Protein AF-A0A623H4Q7-F1 (afdb_monomer)

Mean predicted aligned error: 10.11 Å

Organism: Salmonella enterica (NCBI:txid28901)

Secondary structure (DSSP, 8-state):
--HHHHHHHHHHHHHHS---GGG--TT--TTTTS---HHHHHHHHHHHHHHTT----GGG-TT-----

Structure (mmCIF, N/CA/C/O backbone):
data_AF-A0A623H4Q7-F1
#
_entry.id   AF-A0A623H4Q7-F1
#
loop_
_atom_site.group_PDB
_atom_site.id
_atom_site.type_symbol
_atom_site.label_atom_id
_atom_site.label_alt_id
_atom_site.label_comp_id
_atom_site.label_asym_id
_atom_site.label_entity_id
_atom_site.label_seq_id
_atom_site.pdbx_PDB_ins_code
_atom_site.Cartn_x
_atom_site.Cartn_y
_atom_site.Cartn_z
_atom_site.occupancy
_atom_site.B_iso_or_equiv
_atom_site.auth_seq_id
_atom_site.auth_comp_id
_atom_site.auth_asym_id
_atom_site.auth_atom_id
_atom_site.pdbx_PDB_model_num
ATOM 1 N N . MET A 1 1 ? -13.157 -2.531 -18.601 1.00 39.84 1 MET A N 1
ATOM 2 C CA . MET A 1 1 ? -12.954 -3.631 -17.636 1.00 39.84 1 MET A CA 1
ATOM 3 C C . MET A 1 1 ? -11.815 -3.193 -16.722 1.00 39.84 1 MET A C 1
ATOM 5 O O . MET A 1 1 ? -10.674 -3.344 -17.112 1.00 39.84 1 MET A O 1
ATOM 9 N N . ASN A 1 2 ? -12.120 -2.520 -15.604 1.00 48.97 2 ASN A N 1
ATOM 10 C CA . ASN A 1 2 ? -11.121 -1.887 -14.714 1.00 48.97 2 ASN A CA 1
ATOM 11 C C . ASN A 1 2 ? -11.268 -2.319 -13.239 1.00 48.97 2 ASN A C 1
ATOM 13 O O . ASN A 1 2 ? -10.498 -1.877 -12.398 1.00 48.97 2 ASN A O 1
ATOM 17 N N . MET A 1 3 ? -12.262 -3.165 -12.926 1.00 55.25 3 MET A N 1
ATOM 18 C CA . MET A 1 3 ? -12.568 -3.600 -11.553 1.00 55.25 3 MET A CA 1
ATOM 19 C C . MET A 1 3 ? -11.534 -4.587 -10.992 1.00 55.25 3 MET A C 1
ATOM 21 O O . MET A 1 3 ? -11.355 -4.651 -9.783 1.00 55.25 3 MET A O 1
ATOM 25 N N . ASP A 1 4 ? -10.836 -5.327 -11.857 1.00 71.38 4 ASP A N 1
ATOM 26 C CA . ASP A 1 4 ? -9.877 -6.357 -11.437 1.00 71.38 4 ASP A CA 1
ATOM 27 C C . ASP A 1 4 ? -8.633 -5.757 -10.768 1.00 71.38 4 ASP A C 1
ATOM 29 O O . ASP A 1 4 ? -8.159 -6.253 -9.750 1.00 71.38 4 ASP A O 1
ATOM 33 N N . ILE A 1 5 ? -8.138 -4.639 -11.309 1.00 74.50 5 ILE A N 1
ATOM 34 C CA . ILE A 1 5 ? -6.946 -3.960 -10.789 1.00 74.50 5 ILE A CA 1
ATOM 35 C C . ILE A 1 5 ? -7.249 -3.365 -9.417 1.00 74.50 5 ILE A C 1
ATOM 37 O O . ILE A 1 5 ? -6.497 -3.598 -8.481 1.00 74.50 5 ILE A O 1
ATOM 41 N N . GLU A 1 6 ? -8.372 -2.660 -9.266 1.00 77.88 6 GLU A N 1
ATOM 42 C CA . GLU A 1 6 ? -8.749 -2.067 -7.981 1.00 77.88 6 GLU A CA 1
ATOM 43 C C . GLU A 1 6 ? -8.929 -3.143 -6.894 1.00 77.88 6 GLU A C 1
ATOM 45 O O . GLU A 1 6 ? -8.408 -2.995 -5.791 1.00 77.88 6 GLU A O 1
ATOM 50 N N . ALA A 1 7 ? -9.590 -4.262 -7.212 1.00 82.06 7 ALA A N 1
ATOM 51 C CA . ALA A 1 7 ? -9.774 -5.365 -6.270 1.00 82.06 7 ALA A CA 1
ATOM 52 C C . ALA A 1 7 ? -8.442 -6.008 -5.846 1.00 82.06 7 ALA A C 1
ATOM 54 O O . ALA A 1 7 ? -8.244 -6.298 -4.664 1.00 82.06 7 ALA A O 1
ATOM 55 N N . ARG A 1 8 ? -7.512 -6.201 -6.790 1.00 81.94 8 ARG A N 1
ATOM 56 C CA . ARG A 1 8 ? -6.166 -6.720 -6.503 1.00 81.94 8 ARG A CA 1
ATOM 57 C C . ARG A 1 8 ? -5.341 -5.732 -5.674 1.00 81.94 8 ARG A C 1
ATOM 59 O O . ARG A 1 8 ? -4.742 -6.147 -4.688 1.00 81.94 8 ARG A O 1
ATOM 66 N N . VAL A 1 9 ? -5.385 -4.435 -5.996 1.00 81.44 9 VAL A N 1
ATOM 67 C CA . VAL A 1 9 ? -4.697 -3.379 -5.230 1.00 81.44 9 VAL A CA 1
ATOM 68 C C . VAL A 1 9 ? -5.196 -3.343 -3.788 1.00 81.44 9 VAL A C 1
ATOM 70 O O . VAL A 1 9 ? -4.391 -3.406 -2.861 1.00 81.44 9 VAL A O 1
ATOM 73 N N . LYS A 1 10 ? -6.519 -3.313 -3.579 1.00 81.50 10 LYS A N 1
AT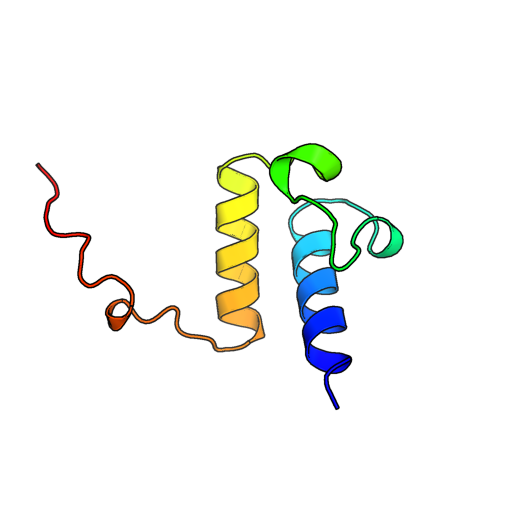OM 74 C CA . LYS A 1 10 ? -7.094 -3.308 -2.228 1.00 81.50 10 LYS A CA 1
ATOM 75 C C . LYS A 1 10 ? -6.676 -4.540 -1.435 1.00 81.50 10 LYS A C 1
ATOM 77 O O . LYS A 1 10 ? -6.288 -4.402 -0.285 1.00 81.50 10 LYS A O 1
ATOM 82 N N . LYS A 1 11 ? -6.685 -5.721 -2.060 1.00 83.88 11 LYS A N 1
ATOM 83 C CA . LYS A 1 11 ? -6.288 -6.976 -1.413 1.00 83.88 11 LYS A CA 1
ATOM 84 C C . LYS A 1 11 ? -4.842 -6.947 -0.907 1.00 83.88 11 LYS A C 1
ATOM 86 O O . LYS A 1 11 ? -4.590 -7.394 0.210 1.00 83.88 11 LYS A O 1
ATOM 91 N N . VAL A 1 12 ? -3.917 -6.403 -1.700 1.00 85.25 12 VAL A N 1
ATOM 92 C CA . VAL A 1 12 ? -2.516 -6.228 -1.286 1.00 85.25 12 VAL A CA 1
ATOM 93 C C . VAL A 1 12 ? -2.427 -5.256 -0.111 1.00 85.25 12 VAL A C 1
ATOM 95 O O . VAL A 1 12 ? -1.846 -5.598 0.914 1.00 85.25 12 VAL A O 1
ATOM 98 N N . ILE A 1 13 ? -3.085 -4.095 -0.203 1.00 82.25 13 ILE A N 1
ATOM 99 C CA . ILE A 1 13 ? -3.051 -3.080 0.861 1.00 82.25 13 ILE A CA 1
ATOM 100 C C . ILE 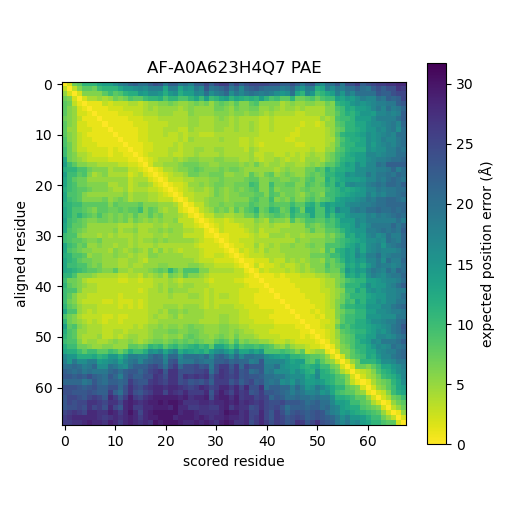A 1 13 ? -3.609 -3.630 2.181 1.00 82.25 13 ILE A C 1
ATOM 102 O O . ILE A 1 13 ? -2.964 -3.474 3.211 1.00 82.25 13 ILE A O 1
ATOM 106 N N . THR A 1 14 ? -4.747 -4.335 2.153 1.00 83.81 14 THR A N 1
ATOM 107 C CA . THR A 1 14 ? -5.346 -4.976 3.344 1.00 83.81 14 THR A CA 1
ATOM 108 C C . THR A 1 14 ? -4.514 -6.119 3.923 1.00 83.81 14 THR A C 1
ATOM 110 O O . THR A 1 14 ? -4.733 -6.540 5.055 1.00 83.81 14 THR A O 1
ATOM 113 N N . SER A 1 15 ? -3.592 -6.677 3.132 1.00 82.62 15 SER A N 1
ATOM 114 C CA . SER A 1 15 ? -2.674 -7.716 3.597 1.00 82.62 15 SER A CA 1
ATOM 115 C C . SER A 1 15 ? -1.418 -7.126 4.239 1.00 82.62 15 SER A C 1
ATOM 117 O O . SER A 1 15 ? -0.837 -7.780 5.101 1.00 82.62 15 SER A O 1
ATOM 119 N N . CYS A 1 16 ? -0.994 -5.931 3.8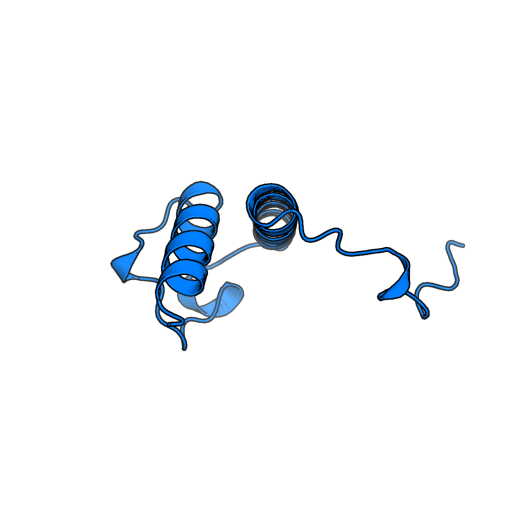13 1.00 81.75 16 CYS A N 1
ATOM 120 C C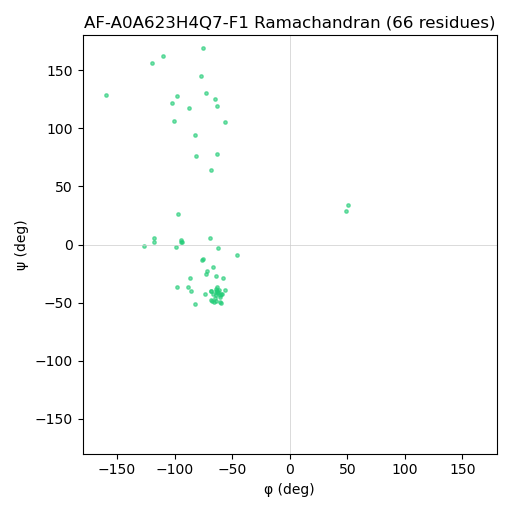A . CYS A 1 16 ? 0.150 -5.211 4.377 1.00 81.75 16 CYS A CA 1
ATOM 121 C C . CYS A 1 16 ? -0.240 -4.450 5.648 1.00 81.75 16 CYS A C 1
ATOM 123 O O . CYS A 1 16 ? 0.381 -4.620 6.691 1.00 81.75 16 CYS A O 1
ATOM 125 N N . ILE A 1 17 ? -1.308 -3.657 5.576 1.00 77.12 17 ILE A N 1
ATOM 126 C CA . ILE A 1 17 ? -1.882 -2.947 6.717 1.00 77.12 17 ILE A CA 1
ATOM 127 C C . ILE A 1 17 ? -3.112 -3.750 7.104 1.00 77.12 17 ILE A C 1
ATOM 129 O O . ILE A 1 17 ? -3.970 -3.969 6.259 1.00 77.12 17 ILE A O 1
ATOM 133 N N . ALA A 1 18 ? -3.196 -4.240 8.340 1.00 76.06 18 ALA A N 1
ATOM 134 C CA . ALA A 1 18 ? -4.297 -5.080 8.821 1.00 76.06 18 ALA A CA 1
ATOM 135 C C . ALA A 1 18 ? -5.626 -4.296 8.936 1.00 76.06 18 ALA A C 1
ATOM 137 O O . ALA A 1 18 ? -6.164 -4.098 10.025 1.00 76.06 18 ALA A O 1
ATOM 138 N N . VAL A 1 19 ? -6.135 -3.824 7.800 1.00 78.94 19 VAL A N 1
ATOM 139 C CA . VAL A 1 19 ? -7.333 -3.002 7.629 1.00 78.94 19 VAL A CA 1
ATOM 140 C C . VAL A 1 19 ? -8.326 -3.733 6.742 1.00 78.94 19 VAL A C 1
ATOM 142 O O . VAL A 1 19 ? -7.966 -4.605 5.951 1.00 78.94 19 VAL A O 1
ATOM 145 N N . ASP A 1 20 ? -9.597 -3.382 6.886 1.00 79.12 20 ASP A N 1
ATOM 146 C CA . ASP A 1 20 ? -10.654 -3.997 6.099 1.00 79.12 20 ASP A CA 1
ATOM 147 C C . ASP A 1 20 ? -10.687 -3.433 4.670 1.00 79.12 20 ASP A C 1
ATOM 149 O O . ASP A 1 20 ? -10.443 -2.245 4.447 1.00 79.12 20 ASP A O 1
ATOM 153 N N . VAL A 1 21 ? -11.021 -4.282 3.697 1.00 74.56 21 VAL A N 1
ATOM 154 C CA . VAL A 1 21 ? -11.114 -3.903 2.278 1.00 74.56 21 VAL A CA 1
ATOM 155 C C . VAL A 1 21 ? -12.214 -2.871 2.041 1.00 74.56 21 VAL A C 1
ATOM 157 O O . VAL A 1 21 ? -12.103 -2.058 1.125 1.00 74.56 21 VAL A O 1
ATOM 160 N N . ASP A 1 22 ? -13.239 -2.875 2.897 1.00 75.56 22 ASP A N 1
ATOM 161 C CA . ASP A 1 22 ? -14.357 -1.931 2.869 1.00 75.56 22 ASP A CA 1
ATOM 162 C C . ASP A 1 22 ? -13.946 -0.521 3.335 1.00 75.56 22 ASP A C 1
ATOM 164 O O . ASP A 1 22 ? -14.562 0.470 2.944 1.00 75.56 22 ASP A O 1
ATOM 168 N N . SER A 1 23 ? -12.863 -0.403 4.116 1.00 72.50 23 SER A N 1
ATOM 169 C CA . SER A 1 23 ? -12.283 0.899 4.481 1.00 72.50 23 SER A CA 1
ATOM 170 C C . SER A 1 23 ? -11.475 1.530 3.343 1.00 72.50 23 SER A C 1
ATOM 172 O O . SER A 1 23 ? -11.148 2.718 3.404 1.00 72.50 23 SER A O 1
ATOM 174 N N . ILE A 1 24 ? -11.152 0.766 2.293 1.00 74.75 24 ILE A N 1
ATOM 175 C CA . ILE A 1 24 ? -10.371 1.248 1.154 1.00 74.75 24 ILE A CA 1
ATOM 176 C C . ILE A 1 24 ? -11.301 1.583 -0.011 1.00 74.75 24 ILE A C 1
ATOM 178 O O . ILE A 1 24 ? -11.787 0.725 -0.750 1.00 74.75 24 ILE A O 1
ATOM 182 N N . ASN A 1 25 ? -11.478 2.876 -0.232 1.00 74.00 25 ASN A N 1
ATOM 183 C CA . ASN A 1 25 ? -12.195 3.452 -1.357 1.00 74.00 25 ASN A CA 1
ATOM 184 C C . ASN A 1 25 ? -11.205 4.154 -2.290 1.00 74.00 25 ASN A C 1
ATOM 186 O O . ASN A 1 25 ? -10.100 4.507 -1.889 1.00 74.00 25 ASN A O 1
ATOM 190 N N . GLY A 1 26 ? -11.603 4.422 -3.537 1.00 69.69 26 GLY A N 1
ATOM 191 C CA . GLY A 1 26 ? -10.757 5.142 -4.505 1.00 69.69 26 GLY A CA 1
ATOM 192 C C . GLY A 1 26 ? -10.390 6.581 -4.101 1.00 69.69 26 GLY A C 1
ATOM 193 O O . GLY A 1 26 ? -9.663 7.251 -4.825 1.00 69.69 26 GLY A O 1
ATOM 194 N N . GLN A 1 27 ? -10.904 7.060 -2.965 1.00 73.62 27 GLN A N 1
ATOM 195 C CA . GLN A 1 27 ? -10.597 8.356 -2.359 1.00 73.62 27 GLN A CA 1
ATOM 196 C C . GLN A 1 27 ? -9.954 8.225 -0.968 1.00 73.62 27 GLN A C 1
ATOM 198 O O . GLN A 1 27 ? -9.739 9.243 -0.325 1.00 73.62 27 GLN A O 1
ATOM 203 N N . THR A 1 28 ? -9.695 7.007 -0.481 1.00 76.50 28 THR A N 1
ATOM 204 C CA . THR A 1 28 ? -9.091 6.774 0.837 1.00 76.50 28 THR A CA 1
ATOM 205 C C . THR A 1 28 ? -7.614 7.151 0.805 1.00 76.50 28 THR A C 1
ATOM 207 O O . THR A 1 28 ? -6.865 6.711 -0.071 1.00 76.50 28 THR A O 1
ATOM 210 N N . HIS A 1 29 ? -7.183 7.937 1.784 1.00 77.75 29 H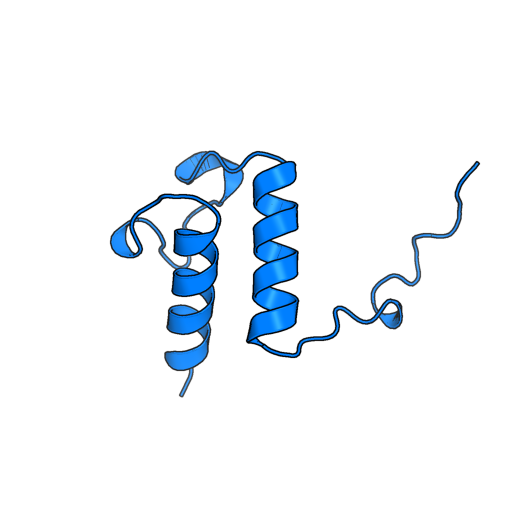IS A N 1
ATOM 211 C CA . HIS A 1 29 ? -5.798 8.339 1.967 1.00 77.75 29 HIS A CA 1
ATOM 212 C C . HIS A 1 29 ? -5.053 7.293 2.805 1.00 77.75 29 HIS A C 1
ATOM 214 O O . HIS A 1 29 ? -5.355 7.090 3.976 1.00 77.75 29 HIS A O 1
ATOM 220 N N . LEU A 1 30 ? -4.028 6.650 2.237 1.00 79.81 30 LEU A N 1
ATOM 221 C CA . LEU A 1 30 ? -3.244 5.613 2.932 1.00 79.81 30 LEU A CA 1
ATOM 222 C C . LEU A 1 30 ? -2.642 6.119 4.256 1.00 79.81 30 LEU A C 1
ATOM 224 O O . LEU A 1 30 ? -2.651 5.412 5.254 1.00 79.81 30 LEU A O 1
ATOM 228 N N . VAL A 1 31 ? -2.171 7.364 4.291 1.00 79.88 31 VAL A N 1
ATOM 229 C CA . VAL A 1 31 ? -1.537 7.940 5.488 1.00 79.88 31 VAL A CA 1
ATOM 230 C C . VAL A 1 31 ? -2.560 8.534 6.459 1.00 79.88 31 VAL A C 1
ATOM 232 O O . VAL A 1 31 ? -2.418 8.381 7.666 1.00 79.88 31 VAL A O 1
ATOM 235 N N . GLU A 1 32 ? -3.592 9.213 5.955 1.00 80.50 32 GLU A N 1
ATOM 236 C CA . GLU A 1 32 ? -4.538 9.956 6.804 1.00 80.50 32 GLU A CA 1
ATOM 237 C C . GLU A 1 32 ? -5.707 9.090 7.295 1.00 80.50 32 GLU A C 1
ATOM 239 O O . GLU A 1 32 ? -6.129 9.245 8.438 1.00 80.50 32 GLU A O 1
ATOM 244 N N . ASP A 1 33 ? -6.202 8.166 6.466 1.00 80.19 33 ASP A N 1
ATOM 245 C CA . ASP A 1 33 ? -7.340 7.297 6.796 1.00 80.19 33 ASP A CA 1
ATOM 246 C C . ASP A 1 33 ? -6.903 5.911 7.286 1.00 80.19 33 ASP A C 1
ATOM 248 O O . ASP A 1 33 ? -7.541 5.334 8.166 1.00 80.19 33 ASP A O 1
ATOM 252 N N . LEU A 1 34 ? -5.828 5.357 6.712 1.00 78.62 34 LEU A N 1
ATOM 253 C CA . LEU A 1 34 ? -5.326 4.021 7.068 1.00 78.62 34 LEU A CA 1
ATOM 254 C C . LEU A 1 34 ? -4.144 4.067 8.041 1.00 78.62 34 LEU A C 1
ATOM 256 O O . LEU A 1 34 ? -3.683 3.011 8.464 1.00 78.62 34 LEU A O 1
ATOM 260 N N . TYR A 1 35 ? -3.691 5.270 8.418 1.00 78.44 35 TYR A N 1
ATOM 261 C CA . TYR A 1 35 ? -2.561 5.486 9.326 1.00 78.44 35 TYR A CA 1
ATOM 262 C C . TYR A 1 35 ? -1.310 4.691 8.922 1.00 78.44 35 TYR A C 1
ATOM 264 O O . TYR A 1 35 ? -0.564 4.235 9.784 1.00 78.44 35 TYR A O 1
ATOM 272 N N . ALA A 1 36 ? -1.098 4.522 7.611 1.00 83.81 36 ALA A N 1
ATOM 273 C CA . ALA A 1 36 ? 0.068 3.844 7.066 1.00 83.81 36 ALA A CA 1
ATOM 274 C C . ALA A 1 36 ? 1.336 4.621 7.430 1.00 83.81 36 ALA A C 1
ATOM 276 O O . ALA A 1 36 ? 1.501 5.775 7.014 1.00 83.81 36 ALA A O 1
ATOM 277 N N . ASP A 1 37 ? 2.242 3.982 8.161 1.00 84.06 37 ASP A N 1
ATOM 278 C CA . ASP A 1 37 ? 3.565 4.534 8.415 1.00 84.06 37 ASP A CA 1
ATOM 279 C C . ASP A 1 37 ? 4.462 4.405 7.171 1.00 84.06 37 ASP A C 1
ATOM 281 O O . ASP A 1 37 ? 4.154 3.719 6.194 1.00 84.06 37 ASP A O 1
ATOM 285 N N . SER A 1 38 ? 5.621 5.069 7.184 1.00 83.56 38 SER A N 1
ATOM 286 C CA . SER A 1 38 ? 6.563 5.041 6.055 1.00 83.56 38 SER A CA 1
ATOM 287 C C . SER A 1 38 ? 7.034 3.630 5.679 1.00 83.56 38 SER A C 1
ATOM 289 O O . SER A 1 38 ? 7.340 3.393 4.513 1.00 83.56 38 SER A O 1
ATOM 291 N N . LEU A 1 39 ? 7.072 2.699 6.639 1.00 84.62 39 LEU A N 1
ATOM 292 C CA . LEU A 1 39 ? 7.373 1.286 6.393 1.00 84.62 39 LEU A CA 1
ATOM 293 C C . LEU A 1 39 ? 6.199 0.564 5.724 1.00 84.62 39 LEU A C 1
ATOM 295 O O . LEU A 1 39 ? 6.413 -0.143 4.744 1.00 84.62 39 LEU A O 1
ATOM 299 N N . ASP A 1 40 ? 4.972 0.821 6.176 1.00 84.62 40 ASP A N 1
ATOM 300 C CA . ASP A 1 40 ? 3.768 0.222 5.594 1.00 84.62 40 ASP A CA 1
ATOM 301 C C . ASP A 1 40 ? 3.608 0.619 4.123 1.00 84.62 40 ASP A C 1
ATOM 303 O O . ASP A 1 40 ? 3.257 -0.200 3.277 1.00 84.62 40 ASP A O 1
ATOM 307 N N . LEU A 1 41 ? 3.919 1.877 3.791 1.00 81.88 41 LEU A N 1
ATOM 308 C CA . LEU A 1 41 ? 3.917 2.352 2.408 1.00 81.88 41 LEU A CA 1
ATOM 309 C C . LEU A 1 41 ? 4.952 1.621 1.542 1.00 81.88 41 LEU A C 1
ATOM 311 O O . LEU A 1 41 ? 4.655 1.305 0.390 1.00 81.88 41 LEU A O 1
ATOM 315 N N . ILE A 1 42 ? 6.146 1.342 2.078 1.00 83.94 42 ILE A N 1
ATOM 316 C CA . ILE A 1 42 ? 7.181 0.576 1.367 1.00 83.94 42 ILE A CA 1
ATOM 317 C C . ILE A 1 42 ? 6.703 -0.856 1.118 1.00 83.94 42 ILE A C 1
ATOM 319 O O . ILE A 1 42 ? 6.806 -1.332 -0.013 1.00 83.94 42 ILE A O 1
ATOM 323 N N . ASP A 1 43 ? 6.126 -1.510 2.127 1.00 84.19 43 ASP A N 1
ATOM 324 C CA . ASP A 1 43 ? 5.616 -2.879 2.008 1.00 84.19 43 ASP A CA 1
ATOM 325 C C . ASP A 1 43 ? 4.449 -2.974 1.016 1.00 84.19 43 ASP A C 1
ATOM 327 O O . ASP A 1 43 ? 4.407 -3.892 0.196 1.00 84.19 43 ASP A O 1
ATOM 331 N N . ILE A 1 44 ? 3.538 -1.993 1.015 1.00 83.56 44 ILE A N 1
ATOM 332 C CA . ILE A 1 44 ? 2.452 -1.899 0.029 1.00 83.56 44 ILE A CA 1
ATOM 333 C C . ILE A 1 44 ? 3.014 -1.765 -1.385 1.00 83.56 44 ILE A C 1
ATOM 335 O O . ILE A 1 44 ? 2.588 -2.485 -2.286 1.00 83.56 44 ILE A O 1
ATOM 339 N N . VAL A 1 45 ? 3.953 -0.840 -1.604 1.00 82.00 45 VAL A N 1
ATOM 340 C CA . VAL A 1 45 ? 4.546 -0.614 -2.931 1.00 82.00 45 VAL A CA 1
ATOM 341 C C . VAL A 1 45 ? 5.281 -1.863 -3.408 1.00 82.00 45 VAL A C 1
ATOM 343 O O . VAL A 1 45 ? 5.153 -2.231 -4.577 1.00 82.00 45 VAL A O 1
ATOM 346 N N . PHE A 1 46 ? 6.000 -2.545 -2.517 1.00 82.50 46 PHE A N 1
ATOM 347 C CA . PHE A 1 46 ? 6.704 -3.781 -2.837 1.00 82.50 46 PHE A CA 1
ATOM 348 C C . PHE A 1 46 ? 5.730 -4.914 -3.191 1.00 82.50 46 PHE A C 1
ATOM 350 O O . PHE A 1 46 ? 5.846 -5.505 -4.264 1.00 82.50 46 PHE A O 1
ATOM 357 N N . GLY A 1 47 ? 4.703 -5.140 -2.365 1.00 83.94 47 GLY A N 1
ATOM 358 C CA . GLY A 1 47 ? 3.677 -6.155 -2.613 1.00 83.94 47 GLY A CA 1
ATOM 359 C C . GLY A 1 47 ? 2.863 -5.893 -3.881 1.00 83.94 47 GLY A C 1
ATOM 360 O O . GLY A 1 47 ? 2.530 -6.827 -4.608 1.00 83.94 47 GLY A O 1
ATOM 361 N N . LEU A 1 48 ? 2.574 -4.626 -4.197 1.00 81.50 48 LEU A N 1
ATOM 362 C CA . LEU A 1 48 ? 1.917 -4.248 -5.452 1.00 81.50 48 LEU A CA 1
ATOM 363 C C . LEU A 1 48 ? 2.835 -4.483 -6.656 1.00 81.50 48 LEU A C 1
ATOM 365 O O . LEU A 1 48 ? 2.370 -4.955 -7.692 1.00 81.50 48 LEU A O 1
ATOM 369 N N . SER A 1 49 ? 4.126 -4.181 -6.523 1.00 80.06 49 SER A N 1
ATOM 370 C CA . SER A 1 49 ? 5.114 -4.408 -7.583 1.00 80.06 49 SER A CA 1
ATOM 371 C C . SER A 1 49 ? 5.264 -5.902 -7.895 1.00 80.06 49 SER A C 1
ATOM 373 O O . SER A 1 49 ? 5.244 -6.278 -9.066 1.00 80.06 49 SER A O 1
ATOM 375 N N . GLU A 1 50 ? 5.323 -6.760 -6.868 1.00 81.44 50 GLU A N 1
ATOM 376 C CA . GLU A 1 50 ? 5.361 -8.222 -7.032 1.00 81.44 50 GLU A CA 1
ATOM 377 C C . GLU A 1 50 ? 4.046 -8.791 -7.590 1.00 81.44 50 GLU A C 1
ATOM 379 O O . GLU A 1 50 ? 4.064 -9.555 -8.552 1.00 81.44 50 GLU A O 1
ATOM 384 N N . GLU A 1 51 ? 2.888 -8.421 -7.029 1.00 80.56 51 GLU A N 1
ATOM 385 C CA . GLU A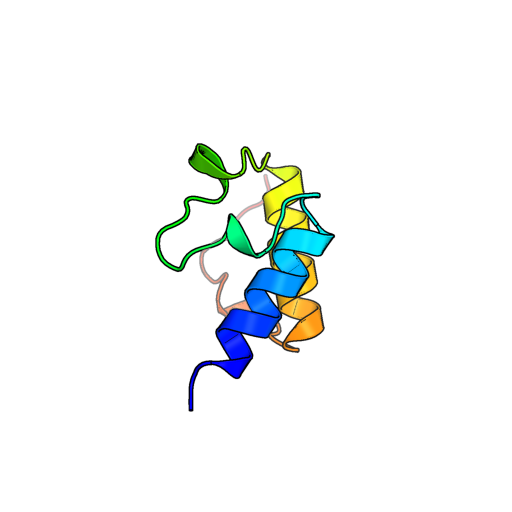 1 51 ? 1.585 -8.979 -7.433 1.00 80.56 51 GLU A CA 1
ATOM 386 C C . GLU A 1 51 ? 1.233 -8.629 -8.885 1.00 80.56 51 GLU A C 1
ATOM 388 O O . GLU A 1 51 ? 0.660 -9.438 -9.620 1.00 80.56 51 GLU A O 1
ATOM 393 N N . PHE A 1 52 ? 1.560 -7.420 -9.332 1.00 76.94 52 PHE A N 1
ATOM 394 C CA . PHE A 1 52 ? 1.240 -6.994 -10.690 1.00 76.94 52 PHE A CA 1
ATOM 395 C C . PHE A 1 52 ? 2.370 -7.239 -11.696 1.00 76.94 52 PHE A C 1
ATOM 397 O O . PHE A 1 52 ? 2.200 -6.879 -12.862 1.00 76.94 52 PHE A O 1
ATOM 404 N N . ASP A 1 53 ? 3.486 -7.847 -11.271 1.00 66.50 53 ASP A N 1
ATOM 405 C CA . ASP A 1 53 ? 4.722 -7.968 -12.061 1.00 66.50 53 ASP A CA 1
ATOM 406 C C . ASP A 1 53 ? 5.138 -6.606 -12.657 1.00 66.50 53 ASP A C 1
ATOM 408 O O . ASP A 1 53 ? 5.725 -6.490 -13.736 1.00 66.50 53 ASP A O 1
ATOM 412 N N . ILE A 1 54 ? 4.771 -5.529 -11.954 1.00 62.84 54 ILE A N 1
ATOM 413 C CA . ILE A 1 54 ? 5.168 -4.181 -12.312 1.00 62.84 54 ILE A CA 1
ATOM 414 C C . ILE A 1 54 ? 6.552 -4.060 -11.717 1.00 62.84 54 ILE A C 1
ATOM 416 O O . ILE A 1 54 ? 6.725 -3.728 -10.547 1.00 62.84 54 ILE A O 1
ATOM 420 N N . SER A 1 55 ? 7.564 -4.331 -12.535 1.00 49.06 55 SER A N 1
ATOM 421 C CA . SER A 1 55 ? 8.884 -3.797 -12.255 1.00 49.06 55 SER A CA 1
ATOM 422 C C . SER A 1 55 ? 8.690 -2.287 -12.170 1.00 49.06 55 SER A C 1
ATOM 424 O O . SER A 1 55 ? 8.493 -1.636 -13.200 1.00 49.06 55 SER A O 1
ATOM 426 N N . CYS A 1 56 ? 8.710 -1.737 -10.953 1.00 53.62 56 CYS A N 1
ATOM 427 C CA . CYS A 1 56 ? 8.990 -0.329 -10.722 1.00 53.62 56 CYS A CA 1
ATOM 428 C C . CYS A 1 56 ? 10.426 -0.156 -11.212 1.00 53.62 56 CYS A C 1
ATOM 430 O O . CYS A 1 56 ? 11.397 -0.340 -10.482 1.00 53.62 56 CYS A O 1
ATOM 432 N N . ASN A 1 57 ? 10.543 -0.079 -12.535 1.00 43.16 57 ASN A N 1
ATOM 433 C CA . ASN A 1 57 ? 11.795 -0.182 -13.225 1.00 43.16 57 ASN A CA 1
ATOM 434 C C . ASN A 1 57 ? 12.552 1.045 -12.755 1.00 43.16 57 ASN A C 1
ATOM 436 O O . ASN A 1 57 ? 12.059 2.159 -12.869 1.00 43.16 57 ASN A O 1
ATOM 440 N N . GLU A 1 58 ? 13.738 0.836 -12.221 1.00 49.91 58 GLU A N 1
ATOM 441 C CA . GLU A 1 58 ? 14.736 1.858 -11.924 1.00 49.91 58 GLU A CA 1
ATOM 442 C C . GLU A 1 58 ? 14.953 2.884 -13.069 1.00 49.91 58 GLU A C 1
ATOM 444 O O . GLU A 1 58 ? 15.559 3.930 -12.867 1.00 49.91 58 GLU A O 1
ATOM 449 N N . ASN A 1 59 ? 14.385 2.653 -14.259 1.00 46.03 59 ASN A N 1
ATOM 450 C CA . ASN A 1 59 ? 14.236 3.627 -15.341 1.00 46.03 59 ASN A CA 1
ATOM 451 C C . ASN A 1 59 ? 13.125 4.702 -15.164 1.00 46.03 59 ASN A C 1
ATOM 453 O O . ASN A 1 59 ? 13.151 5.673 -15.914 1.00 46.03 59 ASN A O 1
ATOM 457 N N . ASP A 1 60 ? 12.195 4.585 -14.204 1.00 52.31 60 ASP A N 1
ATOM 458 C CA . ASP A 1 60 ? 11.279 5.664 -13.745 1.00 52.31 60 ASP A CA 1
ATOM 459 C C . ASP A 1 60 ? 11.849 6.415 -12.515 1.00 52.31 60 ASP A C 1
ATOM 461 O O . ASP A 1 60 ? 11.275 7.370 -12.000 1.00 52.31 60 ASP A O 1
ATOM 465 N N . LEU A 1 61 ? 13.061 6.028 -12.095 1.00 49.88 61 LEU A N 1
ATOM 466 C CA . LEU A 1 61 ? 13.909 6.668 -11.085 1.00 49.88 61 LEU A CA 1
ATOM 467 C C . LEU A 1 61 ? 15.007 7.612 -11.662 1.00 49.88 61 LEU A C 1
ATOM 469 O O . LEU A 1 61 ? 16.028 7.785 -10.989 1.00 49.88 61 LEU A O 1
ATOM 473 N N . PRO A 1 62 ? 14.899 8.253 -12.853 1.00 45.22 62 PRO A N 1
ATOM 474 C CA . PRO A 1 62 ? 16.040 8.934 -13.472 1.00 45.22 62 PRO A CA 1
ATOM 475 C C . PRO A 1 62 ? 16.528 10.211 -12.757 1.00 45.22 62 PRO A C 1
ATOM 477 O O . PRO A 1 62 ? 17.455 10.841 -13.256 1.00 45.22 62 PRO A O 1
ATOM 480 N N . ASP A 1 63 ? 15.997 10.573 -11.583 1.00 51.94 63 ASP A N 1
ATOM 481 C CA . ASP A 1 63 ? 16.492 11.706 -10.782 1.00 51.94 63 ASP A CA 1
ATOM 482 C C . ASP A 1 63 ? 17.041 11.341 -9.387 1.00 51.94 63 ASP A C 1
ATOM 484 O O . ASP A 1 63 ? 17.458 12.230 -8.642 1.00 51.94 63 ASP A O 1
ATOM 488 N N . MET A 1 64 ? 17.153 10.056 -9.016 1.00 49.16 64 MET A N 1
ATOM 489 C CA . MET A 1 64 ? 17.948 9.680 -7.832 1.00 49.16 64 MET A CA 1
ATOM 490 C C . MET A 1 64 ? 19.442 9.623 -8.184 1.00 49.16 64 MET A C 1
ATOM 492 O O . MET A 1 64 ? 20.036 8.564 -8.367 1.00 49.16 64 MET A O 1
ATOM 496 N N . THR A 1 65 ? 20.055 10.804 -8.305 1.00 48.91 65 THR A N 1
ATOM 497 C CA . THR A 1 65 ? 21.423 10.984 -8.818 1.00 48.91 65 THR A CA 1
ATOM 498 C C . THR A 1 65 ? 22.537 11.040 -7.771 1.00 48.91 65 THR A C 1
ATOM 500 O O . THR A 1 65 ? 23.680 11.242 -8.175 1.00 48.91 65 THR A O 1
ATOM 503 N N . THR A 1 66 ? 22.326 10.859 -6.459 1.00 40.25 66 THR A N 1
ATOM 504 C CA . THR A 1 66 ? 23.467 10.832 -5.510 1.00 40.25 66 THR A CA 1
ATOM 505 C C . THR A 1 66 ? 23.155 10.146 -4.177 1.00 40.25 66 THR A C 1
ATOM 507 O O . THR A 1 66 ? 22.236 10.543 -3.469 1.00 40.25 66 THR A O 1
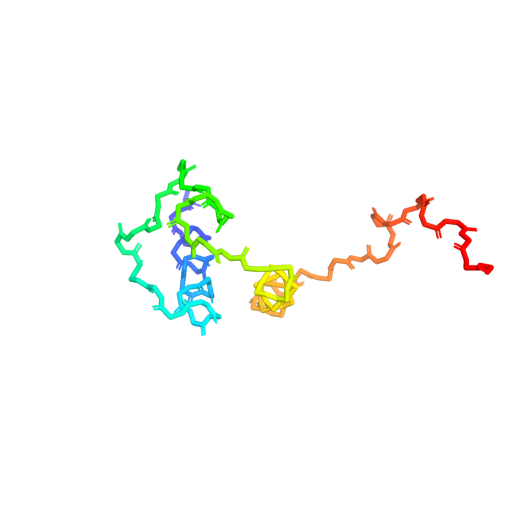ATOM 510 N N . PHE A 1 67 ? 24.018 9.196 -3.796 1.00 44.03 67 PHE A N 1
ATOM 511 C CA . PHE A 1 67 ? 24.366 8.919 -2.400 1.00 44.03 67 PHE A CA 1
ATOM 512 C C . PHE A 1 67 ? 25.692 9.637 -2.098 1.00 44.03 67 PHE A C 1
ATOM 514 O O . PHE A 1 67 ? 26.659 9.454 -2.843 1.00 44.03 67 PHE A O 1
ATOM 521 N N . ALA A 1 68 ? 25.737 10.437 -1.031 1.00 39.28 68 ALA A N 1
ATOM 522 C CA . ALA A 1 68 ? 26.953 10.962 -0.406 1.00 39.28 68 ALA A CA 1
ATOM 523 C C . ALA A 1 68 ? 26.765 10.991 1.113 1.00 39.28 68 ALA A C 1
ATOM 525 O 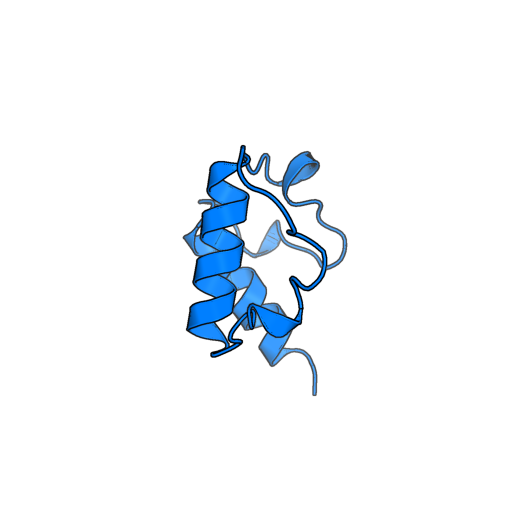O . ALA A 1 68 ? 25.653 11.371 1.547 1.00 39.28 68 ALA A O 1
#

Foldseek 3Di:
DCVVLLVLLLVLLCVLQVDDSVQDDPPDDCCPSSVQDPVSVVSSVVSSCVSVVPCPDCVVVVPPPDDD

Sequence (68 aa):
MNMDIEARVKKVITSCIAVDVDSINGQTHLVEDLYADSLDLIDIVFGLSEEFDISCNENDLPDMTTFA

Radius of gyration: 13.78 Å; Cα contacts (8 Å, |Δi|>4): 35; chains: 1; bounding box: 41×21×27 Å

InterPro domains:
  IPR009081 Phosphopantetheine binding ACP domain [PF00550] (8-61)
  IPR009081 Phosphopantetheine binding ACP domain [PS50075] (3-68)
  IPR036736 ACP-like superfamily [G3DSA:1.10.1200.10] (2-68)
  IPR036736 ACP-like superfamily [SSF47336] (2-67)

pLDDT: mean 71.28, std 14.56, range [39.28, 85.25]

Solvent-accessible surface area (backbone atoms only — not comparable to full-atom values): 4334 Å² total; per-residue (Å²): 142,67,64,67,60,56,54,53,52,42,52,44,42,33,68,62,46,94,49,61,60,88,73,60,50,102,82,55,43,57,54,82,72,64,64,44,47,80,65,50,52,50,50,32,54,51,49,48,26,62,75,66,68,41,71,83,46,71,80,83,47,85,76,82,82,76,90,133

Nearest PDB structures (foldseek):
  1x3o-assembly1_A  TM=8.294E-01  e=6.839E-03  Thermus thermophilus HB8
  4zjb-assembly1_G  TM=8.470E-01  e=1.283E-02  Helicobacter pylori
  7pdi-assembly1_A  TM=8.239E-01  e=1.439E-02  Pseudomonas putida KT2440
  8gsa-assembly1_A  TM=9.221E-01  e=2.407E-02  Enterococcus faecalis
  7v2h-assembly1_G  TM=7.637E-01  e=2.407E-02  Sus scrofa

=== Feature glossary ===
Legend for the data blocks above and below:

— What the protein is —

Sequence gives the chain of amino acids in standard one-letter code (A=alanine, C=cysteine, …, Y=tyrosine), read N→C. It is the only feature that is directly encoded by the gene; all structural features are derived from the folded form of this sequence.

The annotation block draws on four external resources. InterPro: which protein families and domains the sequence belongs to. GO: standardized terms for what the protein does, what process it participates in, and where in the cell it acts. CATH: which structural fold it has in the CATH hierarchy. Organism: the species of origin.

— Where its atoms are —

Atomic coordinates in PDBx/mmCIF format — the same representation the Protein Data Bank distributes. Each line of the _atom_site loop places one backbone atom in Cartesian space (units: ångströms, origin: arbitrary).

Six rendered views show the 3D structure from the faces of a cube — i.e. along ±x, ±y, ±z. Rendering representation is drawn randomly per protein from cartoon (secondary-structure ribbons), sticks (backbone bonds), or molecular surface; coloring is either N→C rainbow (blue at the N-terminus through red at the C-terminus) or one color per chain.

— Local backbone conformation —

DSSP 8-state secondary structure assigns each residue one of H (α-helix), G (3₁₀-helix), I (π-helix), E (extended β-strand), B (isolated β-bridge), T (hydrogen-bonded turn), S (bend), or '-' (coil). The assignment is computed from backbone hydrogen-bond geometry via the Kabsch–Sander algorithm.

P-SEA three-state annotation labels each residue as helix, strand, or coil based purely on the geometry of the Cα trace. It serves as a fallback when the full backbone (and thus DSSP) is unavailable.

φ (phi) and ψ (psi) are the two rotatable backbone dihedrals per residue: φ is the C(i-1)–N–Cα–C torsion, ψ is the N–Cα–C–N(i+1) torsion, both in degrees on (−180°, 180°]. α-helical residues cluster near (−60°, −45°); β-strand residues near (−120°, +130°). A Ramachandran plot is simply a scatter of (φ, ψ) for every residue.

— Global shape and packing —

Radius of gyration (Rg) is the root-mean-square distance of Cα atoms from their centroid — a single number for overall size and compactness. A globular domain of N residues has Rg ≈ 2.2·N^0.38 Å; an extended or disordered chain has a much larger Rg. The Cα contact count is the number of residue pairs whose Cα atoms are within 8 Å and are more than four positions apart in sequence — a standard proxy for tertiary packing density. The bounding box is the smallest axis-aligned box enclosing all Cα atoms.

Accessible surface area quantifies burial. A residue with SASA near zero is packed into the hydrophobic core; one with SASA >100 Å² sits on the surface. Computed here via the Shrake–Rupley numerical algorithm with a 1.4 Å probe.

The contact map is a binary N×N matrix image: pixel (i, j) is dark where Cα_i and Cα_j are within 8 Å and |i−j|>4. Because the |i−j|>4 filter removes local helical contacts, off-diagonal stripes parallel to the main diagonal indicate parallel β-sheets; stripes perpendicular to it indicate antiparallel β-sheets. The Ramachandran plot scatters every residue's (φ, ψ) pair against the sterically allowed regions. The PAE heatmap renders the predicted-aligned-error matrix.

— Structural neighborhood —

A 3Di character summarizes, for each residue, the relative orientation of the Cα frame of its nearest spatial neighbor. Because it encodes fold topology rather than chemistry, 3Di alignments detect remote structural similarity that sequence alignment misses.

Structural nearest neighbors (via Foldseek easy-search vs the PDB). Reported per hit: target PDB id, E-value, and alignment TM-score. A TM-score above ~0.5 is the conventional threshold for 'same fold'.

— Confidence and disorder —

For AlphaFold models, the B-factor field carries pLDDT — the model's own estimate of local accuracy on a 0–100 scale. Regions with pLDDT<50 should be treated as essentially unmodel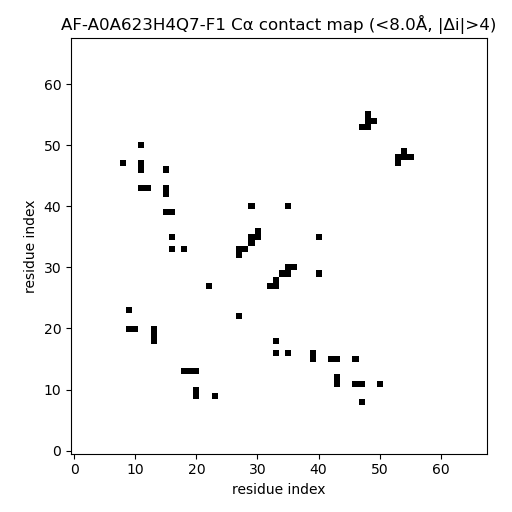ed; they often correspond to intrinsically disordered segments.

B-factor (Debye–Waller factor) reflects atomic displacement in the crystal lattice. It is an experimental observable (units Å²), not a prediction; low values mean the atom is pinned down, high values mean it moves or is heterogeneous across the crystal.

Predicted Aligned Error (PAE) is an AlphaFold confidence matrix: entry (i, j) is the expected error in the position of residue j, in ångströms, when the prediction is superimposed on the true structure at residue i. Low PAE within a block of residues means that block is internally rigid and well-predicted; high PAE between two blocks means their relative placement is uncertain even if each block individually is confident.